Protein AF-A0A2V7CPP9-F1 (afdb_monomer)

Radius of gyration: 25.52 Å; Cα contacts (8 Å, |Δi|>4): 67; chains: 1; bounding box: 48×36×64 Å

Structure (mmCIF, N/CA/C/O backbone):
data_AF-A0A2V7CPP9-F1
#
_entry.id   AF-A0A2V7CPP9-F1
#
loop_
_atom_site.group_PDB
_atom_site.id
_atom_site.type_symbol
_atom_site.label_atom_id
_atom_site.label_alt_id
_atom_site.label_comp_id
_atom_site.label_asym_id
_atom_site.label_entity_id
_atom_site.label_seq_id
_atom_site.pdbx_PDB_ins_code
_atom_site.Cartn_x
_atom_site.Cartn_y
_atom_site.Cartn_z
_atom_site.occupancy
_atom_site.B_iso_or_equiv
_atom_site.auth_seq_id
_atom_site.auth_comp_id
_atom_site.auth_asym_id
_atom_site.auth_atom_id
_atom_site.pdbx_PDB_model_num
ATOM 1 N N . MET A 1 1 ? -5.254 1.821 -7.215 1.00 55.53 1 MET A N 1
ATOM 2 C CA . MET A 1 1 ? -4.792 2.541 -6.018 1.00 55.53 1 MET A CA 1
ATOM 3 C C . MET A 1 1 ? -4.956 1.559 -4.890 1.00 55.53 1 MET A C 1
ATOM 5 O O . MET A 1 1 ? -5.975 0.869 -4.890 1.00 55.53 1 MET A O 1
ATOM 9 N N . VAL A 1 2 ? -3.942 1.391 -4.050 1.00 66.94 2 VAL A N 1
ATOM 10 C CA . VAL A 1 2 ? -4.064 0.469 -2.924 1.00 66.94 2 VAL A CA 1
ATOM 11 C C . VAL A 1 2 ? -4.830 1.153 -1.797 1.00 66.94 2 VAL A C 1
ATOM 13 O O . VAL A 1 2 ? -4.797 2.371 -1.667 1.00 66.94 2 VAL A O 1
ATOM 16 N N . ARG A 1 3 ? -5.591 0.355 -1.049 1.00 79.81 3 ARG A N 1
ATOM 17 C CA . ARG A 1 3 ? -6.446 0.815 0.037 1.00 79.81 3 ARG A CA 1
ATOM 18 C C . ARG A 1 3 ? -5.613 1.433 1.162 1.00 79.81 3 ARG A C 1
ATOM 20 O O . ARG A 1 3 ? -4.718 0.776 1.690 1.00 79.81 3 ARG A O 1
ATOM 27 N N . THR A 1 4 ? -5.962 2.645 1.565 1.00 86.94 4 THR A N 1
ATOM 28 C CA . THR A 1 4 ? -5.428 3.328 2.748 1.00 86.94 4 THR A CA 1
ATOM 29 C C . THR A 1 4 ? -5.969 2.712 4.042 1.00 86.94 4 THR A C 1
ATOM 31 O O . THR A 1 4 ? -7.006 2.043 4.060 1.00 86.94 4 THR A O 1
ATOM 34 N N . GLY A 1 5 ? -5.312 2.990 5.172 1.00 87.56 5 GLY A N 1
ATOM 35 C CA . GLY A 1 5 ? -5.827 2.598 6.489 1.00 87.56 5 GLY A CA 1
ATOM 36 C C . GLY A 1 5 ? -7.221 3.171 6.789 1.00 87.56 5 GLY A C 1
ATOM 37 O O . GLY A 1 5 ? -8.062 2.479 7.360 1.00 87.56 5 GLY A O 1
ATOM 38 N N . ALA A 1 6 ? -7.504 4.401 6.348 1.00 89.88 6 ALA A N 1
ATOM 39 C CA . ALA A 1 6 ? -8.818 5.026 6.503 1.00 89.88 6 ALA A CA 1
ATOM 40 C C . ALA A 1 6 ? -9.900 4.298 5.687 1.00 89.88 6 ALA A C 1
ATOM 42 O O . ALA A 1 6 ? -10.962 3.973 6.215 1.00 89.88 6 ALA A O 1
ATOM 43 N N . GLU A 1 7 ? -9.609 3.961 4.428 1.00 90.00 7 GLU A N 1
ATOM 44 C CA . GLU A 1 7 ? -10.520 3.186 3.577 1.00 90.00 7 GLU A CA 1
ATOM 45 C C . GLU A 1 7 ? -10.711 1.750 4.080 1.00 90.00 7 GLU A C 1
ATOM 47 O O . GLU A 1 7 ? -11.777 1.163 3.881 1.00 90.00 7 GLU A O 1
ATOM 52 N N . TYR A 1 8 ? -9.693 1.161 4.717 1.00 92.38 8 TYR A N 1
ATOM 53 C CA . TYR A 1 8 ? -9.827 -0.124 5.399 1.00 92.38 8 TYR A CA 1
ATOM 54 C C . TYR A 1 8 ? -10.804 -0.020 6.568 1.00 92.38 8 TYR A C 1
ATOM 56 O O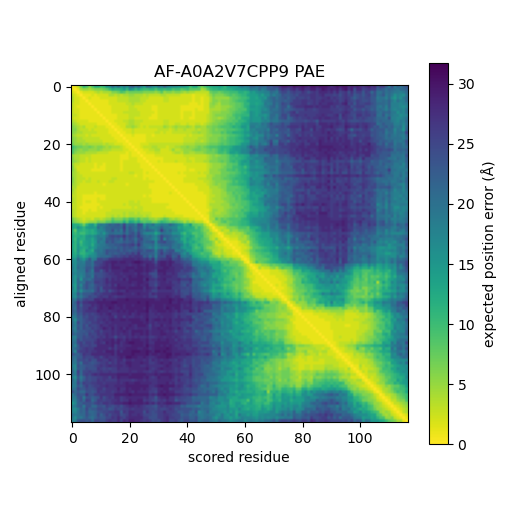 . TYR A 1 8 ? -11.742 -0.812 6.627 1.00 92.38 8 TYR A O 1
ATOM 64 N N . ARG A 1 9 ? -10.620 0.972 7.449 1.00 94.44 9 ARG A N 1
ATOM 65 C CA . ARG A 1 9 ? -11.487 1.211 8.609 1.00 94.44 9 ARG A CA 1
ATOM 66 C C . ARG A 1 9 ? -12.938 1.438 8.202 1.00 94.44 9 ARG A C 1
ATOM 68 O O . ARG A 1 9 ? -13.819 0.813 8.784 1.00 94.44 9 ARG A O 1
ATOM 75 N N . GLU A 1 10 ? -13.180 2.281 7.201 1.00 95.19 10 GLU A N 1
ATOM 76 C CA . GLU A 1 10 ? -14.541 2.576 6.742 1.00 95.19 10 GLU A CA 1
ATOM 77 C C . GLU A 1 10 ? -15.248 1.318 6.236 1.00 95.19 10 GLU A C 1
ATOM 79 O O . GLU A 1 10 ? -16.399 1.051 6.562 1.00 95.19 10 GLU A O 1
ATOM 84 N N . ALA A 1 11 ? -14.528 0.469 5.512 1.00 94.75 11 ALA A N 1
ATOM 85 C CA . ALA A 1 11 ? -15.095 -0.752 4.968 1.00 94.75 11 ALA A CA 1
ATOM 86 C C . ALA A 1 11 ? -15.367 -1.859 5.985 1.00 94.75 11 ALA A C 1
ATOM 88 O O . ALA A 1 11 ? -15.902 -2.902 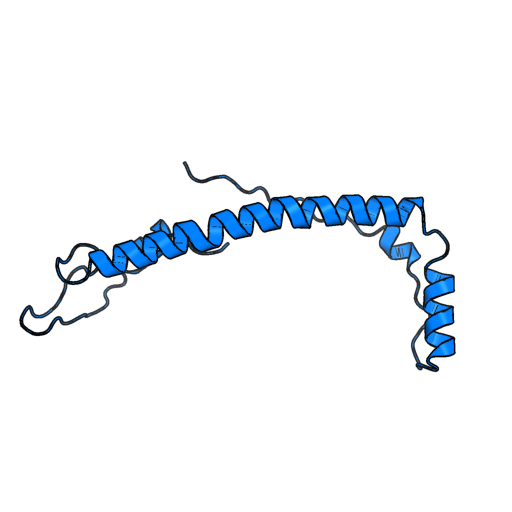5.614 1.00 94.75 11 ALA A O 1
ATOM 89 N N . LEU A 1 12 ? -14.987 -1.674 7.250 1.00 95.62 12 LEU A N 1
ATOM 90 C CA . LEU A 1 12 ? -15.429 -2.570 8.313 1.00 95.62 12 LEU A CA 1
ATOM 91 C C . LEU A 1 12 ? -16.894 -2.316 8.705 1.00 95.62 12 LEU A C 1
ATOM 93 O O . LEU A 1 12 ? -17.491 -3.173 9.353 1.00 95.62 12 LEU A O 1
ATOM 97 N N . ARG A 1 13 ? -17.486 -1.194 8.267 1.00 94.12 13 ARG A N 1
ATOM 98 C CA . ARG A 1 13 ? -18.906 -0.847 8.437 1.00 94.12 13 ARG A CA 1
ATOM 99 C C . ARG A 1 13 ? -19.764 -1.369 7.282 1.00 94.12 13 ARG A C 1
ATOM 101 O O . ARG A 1 13 ? -20.520 -0.635 6.655 1.00 94.12 13 ARG A O 1
ATOM 108 N N . ASP A 1 14 ? -19.632 -2.654 6.984 1.00 94.56 14 ASP A N 1
ATOM 109 C CA . ASP A 1 14 ? -20.315 -3.328 5.869 1.00 94.56 14 ASP A CA 1
ATOM 110 C C . ASP A 1 14 ? -21.558 -4.130 6.298 1.00 94.56 14 ASP A C 1
ATOM 112 O O . ASP A 1 14 ? -22.109 -4.899 5.513 1.00 94.56 14 ASP A O 1
ATOM 116 N N . GLY A 1 15 ? -22.005 -3.970 7.548 1.00 92.00 15 GLY A N 1
ATOM 117 C CA . GLY A 1 15 ? -23.146 -4.705 8.101 1.00 92.00 15 GLY A CA 1
ATOM 118 C C . GLY A 1 15 ? -22.830 -6.149 8.507 1.00 92.00 15 GLY A C 1
ATOM 119 O O . GLY A 1 15 ? -23.751 -6.936 8.745 1.00 92.00 15 GLY A O 1
ATOM 120 N N . ARG A 1 16 ? -21.547 -6.526 8.597 1.00 93.75 16 ARG A N 1
ATOM 121 C CA . ARG A 1 16 ? -21.136 -7.835 9.123 1.00 93.75 16 ARG A CA 1
ATOM 122 C C . ARG A 1 16 ? -21.689 -8.099 10.522 1.00 93.75 16 ARG A C 1
ATOM 124 O O . ARG A 1 16 ? -21.753 -7.221 11.374 1.00 93.75 16 ARG A O 1
ATOM 131 N N . ARG A 1 17 ? -22.006 -9.367 10.778 1.00 96.00 17 ARG A N 1
ATOM 132 C CA . ARG A 1 17 ? -22.465 -9.850 12.084 1.00 96.00 17 ARG A CA 1
ATOM 133 C C . ARG A 1 17 ? -21.319 -10.570 12.778 1.00 96.00 17 ARG A C 1
ATOM 135 O O . ARG A 1 17 ? -20.983 -11.690 12.399 1.00 96.00 17 ARG A O 1
ATOM 142 N N . VAL A 1 18 ? -20.721 -9.929 13.777 1.00 95.38 18 VAL A N 1
ATOM 143 C CA . VAL A 1 18 ? -19.588 -10.471 14.540 1.00 95.38 18 VAL A CA 1
ATOM 144 C C . VAL A 1 18 ? -20.034 -10.745 15.966 1.00 95.38 18 VAL A C 1
ATOM 146 O O . VAL A 1 18 ? -20.674 -9.901 16.573 1.00 95.38 18 VAL A O 1
ATOM 149 N N . TRP A 1 19 ? -19.706 -11.918 16.500 1.00 96.69 19 TRP A N 1
ATOM 150 C CA . TRP A 1 19 ? -20.013 -12.283 17.882 1.00 96.69 19 TRP A CA 1
ATOM 151 C C . TRP A 1 19 ? -18.725 -12.419 18.683 1.00 96.69 19 TRP A C 1
ATOM 153 O O . TRP A 1 19 ? -17.792 -13.087 18.237 1.00 96.69 19 TRP A O 1
ATOM 163 N N . VAL A 1 20 ? -18.692 -11.818 19.870 1.00 94.62 20 VAL A N 1
ATOM 164 C CA . VAL A 1 20 ? -17.609 -11.984 20.843 1.00 94.62 20 VAL A CA 1
ATOM 165 C C . VAL A 1 20 ? -18.124 -12.848 21.989 1.00 94.62 20 VAL A C 1
ATOM 167 O O . VAL A 1 20 ? -19.188 -12.596 22.560 1.00 94.62 20 VAL A O 1
ATOM 170 N N . LEU A 1 21 ? -17.388 -13.917 22.297 1.00 93.62 21 LEU A N 1
ATOM 171 C CA . LEU A 1 21 ? -17.757 -14.855 23.354 1.00 93.62 21 LEU A CA 1
ATOM 172 C C . LEU A 1 21 ? -17.864 -14.115 24.694 1.00 93.62 21 LEU A C 1
ATOM 174 O O . LEU A 1 21 ? -16.913 -13.473 25.121 1.00 93.62 21 LEU A O 1
ATOM 178 N N . GLY A 1 22 ? -19.017 -14.229 25.354 1.00 93.31 22 GLY A N 1
ATOM 179 C CA . GLY A 1 22 ? -19.282 -13.560 26.632 1.00 93.31 22 GLY A CA 1
ATOM 180 C C . GLY A 1 22 ? -19.785 -12.115 26.522 1.00 93.31 22 GLY A C 1
ATOM 181 O O . GLY A 1 22 ? -20.241 -11.580 27.525 1.00 93.31 22 GLY A O 1
ATOM 182 N N . GLU A 1 23 ? -19.777 -11.514 25.330 1.00 92.81 23 GLU A N 1
ATOM 183 C CA . GLU A 1 23 ? -20.225 -10.126 25.105 1.00 92.81 23 GLU A CA 1
ATOM 184 C C . GLU A 1 23 ? -21.405 -10.035 24.125 1.00 92.81 23 GLU A C 1
ATOM 186 O O . GLU A 1 23 ? -22.222 -9.123 24.214 1.00 92.81 23 GLU A O 1
ATOM 191 N N . GLY A 1 24 ? -21.562 -11.025 23.241 1.00 94.88 24 GLY A N 1
ATOM 192 C CA . GLY A 1 24 ? -22.686 -11.097 22.310 1.00 94.88 24 GLY A CA 1
ATOM 193 C C . GLY A 1 24 ? -22.368 -10.496 20.941 1.00 94.88 24 GLY A C 1
ATOM 194 O O . GLY A 1 24 ? -21.236 -10.578 20.463 1.00 94.88 24 GLY A O 1
ATOM 195 N N . LEU A 1 25 ? -23.396 -9.974 20.269 1.00 96.69 25 LEU A N 1
ATOM 196 C CA . LEU A 1 25 ? -23.270 -9.387 18.936 1.00 96.69 25 LEU A CA 1
ATOM 197 C C . LEU A 1 25 ? -22.570 -8.026 19.027 1.00 96.69 25 LEU A C 1
ATOM 199 O O . LEU A 1 25 ? -23.014 -7.138 19.746 1.00 96.69 25 LEU A O 1
ATOM 203 N N . VAL A 1 26 ? -21.519 -7.855 18.236 1.00 96.44 26 VAL A N 1
ATOM 204 C CA . VAL A 1 26 ? -20.805 -6.594 18.058 1.00 96.44 26 VAL A CA 1
ATOM 205 C C . VAL A 1 26 ? -21.452 -5.808 16.923 1.00 96.44 26 VAL A C 1
ATOM 207 O O . VAL A 1 26 ? -21.455 -6.262 15.778 1.00 96.44 26 VAL A O 1
ATOM 210 N N . GLU A 1 27 ? -21.969 -4.622 17.242 1.00 93.94 27 GLU A N 1
ATOM 211 C CA . GLU A 1 27 ? -22.580 -3.708 16.266 1.00 93.94 27 GLU A CA 1
ATOM 212 C C . GLU A 1 27 ? -21.533 -3.003 15.391 1.00 93.94 27 GLU A C 1
ATOM 214 O O . GLU A 1 27 ? -21.718 -2.878 14.183 1.00 93.94 27 GLU A O 1
ATOM 219 N N . ASP A 1 28 ? -20.412 -2.579 15.985 1.00 95.75 28 ASP A N 1
ATOM 220 C CA . ASP A 1 28 ? -19.318 -1.916 15.271 1.00 95.75 28 ASP A CA 1
ATOM 221 C C . ASP A 1 28 ? -17.949 -2.383 15.787 1.00 95.75 28 ASP A C 1
ATOM 223 O O . ASP A 1 28 ? -17.466 -2.002 16.858 1.00 95.75 28 ASP A O 1
ATOM 227 N N . VAL A 1 29 ? -17.283 -3.193 14.964 1.00 96.56 29 VAL A N 1
ATOM 228 C CA . VAL A 1 29 ? -15.957 -3.752 15.259 1.00 96.56 29 VAL A CA 1
ATOM 229 C C . VAL A 1 29 ? -14.851 -2.695 15.328 1.00 96.56 29 VAL A C 1
ATOM 231 O O . VAL A 1 29 ? -13.781 -2.972 15.874 1.00 96.56 29 VAL A O 1
ATOM 234 N N . THR A 1 30 ? -15.073 -1.498 14.779 1.00 96.44 30 THR A N 1
ATOM 235 C CA . THR A 1 30 ? -14.072 -0.422 14.732 1.00 96.44 30 THR A CA 1
ATOM 236 C C . THR A 1 30 ? -13.923 0.318 16.056 1.00 96.44 30 THR A C 1
ATOM 238 O O . THR A 1 30 ? -12.889 0.955 16.272 1.00 96.44 30 THR A O 1
ATOM 241 N N . VAL A 1 31 ?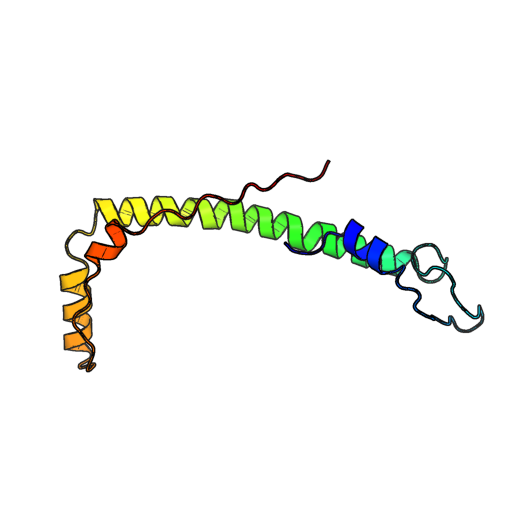 -14.920 0.213 16.940 1.00 95.75 31 VAL A N 1
ATOM 242 C CA . VAL A 1 31 ? -14.964 0.911 18.236 1.00 95.75 31 VAL A CA 1
ATOM 243 C C . VAL A 1 31 ? -15.123 -0.029 19.428 1.00 95.75 31 VAL A C 1
ATOM 245 O O . VAL A 1 31 ? -14.786 0.361 20.547 1.00 95.75 31 VAL A O 1
ATOM 248 N N . HIS A 1 32 ? -15.598 -1.257 19.209 1.00 95.88 32 HIS A N 1
ATOM 249 C CA . HIS A 1 32 ? -15.867 -2.204 20.285 1.00 95.88 32 HIS A CA 1
ATOM 250 C C . HIS A 1 32 ? -14.591 -2.553 21.085 1.00 95.88 32 HIS A C 1
ATOM 252 O O . HIS A 1 32 ? -13.559 -2.848 20.470 1.00 95.88 32 HIS A O 1
ATOM 258 N N . PRO A 1 33 ? -14.629 -2.553 22.436 1.00 96.12 33 PRO A N 1
ATOM 259 C CA . PRO A 1 33 ? -13.441 -2.718 23.283 1.00 96.12 33 PRO A CA 1
ATOM 260 C C . PRO A 1 33 ? -12.589 -3.943 22.937 1.00 96.12 33 PRO A C 1
ATOM 262 O O . PRO A 1 33 ? -11.367 -3.839 22.856 1.00 96.12 33 PRO A O 1
ATOM 265 N N . SER A 1 34 ? -13.234 -5.072 22.647 1.00 96.31 34 SER A N 1
ATOM 266 C CA . SER A 1 34 ? -12.556 -6.349 22.390 1.00 96.31 34 SER A CA 1
ATOM 267 C C . SER A 1 34 ? -12.002 -6.502 20.969 1.00 96.31 34 SER A C 1
ATOM 269 O O . SER A 1 34 ? -11.299 -7.470 20.693 1.00 96.31 34 SER A O 1
ATOM 271 N N . THR A 1 35 ? -12.289 -5.570 20.051 1.00 95.50 35 THR A N 1
ATOM 272 C CA . THR A 1 35 ? -11.866 -5.670 18.637 1.00 95.50 35 THR A CA 1
ATOM 273 C C . THR A 1 35 ? -11.095 -4.451 18.136 1.00 95.50 35 THR A C 1
ATOM 275 O O . THR A 1 35 ? -10.284 -4.583 17.216 1.00 95.50 35 THR A O 1
ATOM 278 N N . ARG A 1 36 ? -11.306 -3.270 18.733 1.00 96.50 36 ARG A N 1
ATOM 279 C CA . ARG A 1 36 ? -10.746 -1.997 18.252 1.00 96.50 36 ARG A CA 1
ATOM 280 C C . ARG A 1 36 ? -9.225 -2.005 18.123 1.00 96.50 36 ARG A C 1
ATOM 282 O O . ARG A 1 36 ? -8.711 -1.495 17.138 1.00 96.50 36 ARG A O 1
ATOM 289 N N . THR A 1 37 ? -8.516 -2.639 19.057 1.00 97.12 37 THR A N 1
ATOM 290 C CA . THR A 1 37 ? -7.047 -2.676 19.055 1.00 97.12 37 THR A CA 1
ATOM 291 C C . THR A 1 37 ? -6.522 -3.422 17.835 1.00 97.12 37 THR A C 1
ATOM 293 O O . THR A 1 37 ? -5.634 -2.940 17.144 1.00 97.12 37 THR A O 1
ATOM 296 N N . THR A 1 38 ? -7.120 -4.566 17.499 1.00 95.88 38 THR A N 1
ATOM 297 C CA . THR A 1 38 ? -6.761 -5.306 16.286 1.00 95.88 38 THR A CA 1
ATOM 298 C C . THR A 1 38 ? -7.082 -4.498 15.032 1.00 95.88 38 THR A C 1
ATOM 300 O O . THR A 1 38 ? -6.292 -4.480 14.093 1.00 95.88 38 THR A O 1
ATOM 303 N N . VAL A 1 39 ? -8.217 -3.793 15.003 1.00 96.62 39 VAL A N 1
ATOM 304 C CA . VAL A 1 39 ? -8.549 -2.898 13.884 1.00 96.62 39 VAL A CA 1
ATOM 305 C C . VAL A 1 39 ? -7.505 -1.791 13.729 1.00 96.62 39 VAL A C 1
ATOM 307 O O . VAL A 1 39 ? -7.074 -1.542 12.605 1.00 96.62 39 VAL A O 1
ATOM 310 N N . ASP A 1 40 ? -7.076 -1.165 14.826 1.00 96.00 40 ASP A N 1
ATOM 311 C CA . ASP A 1 40 ? -6.036 -0.131 14.828 1.00 96.00 40 ASP A CA 1
ATOM 312 C C . ASP A 1 40 ? -4.711 -0.641 14.246 1.00 96.00 40 ASP A C 1
ATOM 314 O O . ASP A 1 40 ? -4.122 0.033 13.399 1.00 96.00 40 ASP A O 1
ATOM 318 N N . GLU A 1 41 ? -4.296 -1.860 14.599 1.00 94.06 41 GLU A N 1
ATOM 319 C CA . GLU A 1 41 ? -3.108 -2.512 14.026 1.00 94.06 41 GLU A CA 1
ATOM 320 C C . GLU A 1 41 ? -3.217 -2.677 12.503 1.00 94.06 41 GLU A C 1
ATOM 322 O O . GLU A 1 41 ? -2.306 -2.310 11.757 1.00 94.06 41 GLU A O 1
ATOM 327 N N . TYR A 1 42 ? -4.355 -3.165 11.998 1.00 91.75 42 TYR A N 1
ATOM 328 C CA . TYR A 1 42 ? -4.554 -3.291 10.551 1.00 91.75 42 TYR A CA 1
ATOM 329 C C . TYR A 1 42 ? -4.600 -1.930 9.851 1.00 91.75 42 TYR A C 1
ATOM 331 O O . TYR A 1 42 ? -4.061 -1.791 8.753 1.00 91.75 42 TYR A O 1
ATOM 339 N N . VAL A 1 43 ? -5.205 -0.912 10.467 1.00 92.94 43 VAL A N 1
ATOM 340 C CA . VAL A 1 43 ? -5.222 0.456 9.928 1.00 92.94 43 VAL A CA 1
ATOM 341 C C . VAL A 1 43 ? -3.805 1.010 9.820 1.00 92.94 43 VAL A C 1
ATOM 343 O O . VAL A 1 43 ? -3.443 1.553 8.774 1.00 92.94 43 VAL A O 1
ATOM 346 N N . ALA A 1 44 ? -2.990 0.826 10.860 1.00 89.12 44 ALA A N 1
ATOM 347 C CA . ALA A 1 44 ? -1.584 1.206 10.849 1.00 89.12 44 ALA A CA 1
ATOM 348 C C . ALA A 1 44 ? -0.799 0.424 9.788 1.00 89.12 44 ALA A C 1
ATOM 350 O O . ALA A 1 44 ? 0.034 1.006 9.095 1.00 89.12 44 ALA A O 1
ATOM 351 N N . TRP A 1 45 ? -1.082 -0.864 9.593 1.00 83.50 45 TRP A N 1
ATOM 352 C CA . TRP A 1 45 ? -0.443 -1.677 8.557 1.00 83.50 45 TRP A CA 1
ATOM 353 C C . TRP A 1 45 ? -0.783 -1.206 7.136 1.00 83.50 45 TRP A C 1
ATOM 355 O O . TRP A 1 45 ? 0.131 -0.973 6.343 1.00 83.50 45 TRP A O 1
ATOM 365 N N . TYR A 1 46 ? -2.064 -0.982 6.824 1.00 82.88 46 TYR A N 1
ATOM 366 C CA . TYR A 1 46 ? -2.482 -0.436 5.526 1.00 82.88 46 TYR A CA 1
ATOM 367 C C . TYR A 1 46 ? -1.925 0.977 5.287 1.00 82.88 46 TYR A C 1
ATOM 369 O O . TYR A 1 46 ? -1.539 1.293 4.165 1.00 82.88 46 TYR A O 1
ATOM 377 N N . GLY A 1 47 ? -1.829 1.811 6.329 1.00 78.44 47 GLY A N 1
ATOM 378 C CA . GLY A 1 47 ? -1.230 3.147 6.233 1.00 78.44 47 GLY A CA 1
ATOM 379 C C . GLY A 1 47 ? 0.301 3.153 6.104 1.00 78.44 47 GLY A C 1
ATOM 38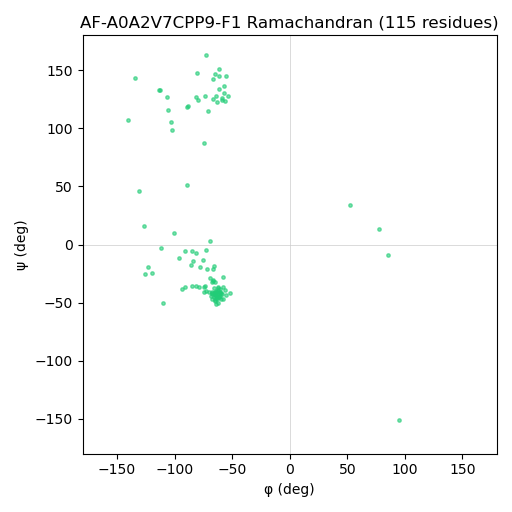0 O O . GLY A 1 47 ? 0.853 3.988 5.400 1.00 78.44 47 GLY A O 1
ATOM 381 N N . SER A 1 48 ? 1.012 2.230 6.757 1.00 70.06 48 SER A N 1
ATOM 382 C CA . SER A 1 48 ? 2.485 2.247 6.831 1.00 70.06 48 SER A CA 1
ATOM 383 C C . SER A 1 48 ? 3.179 1.406 5.758 1.00 70.06 48 SER A C 1
ATOM 385 O O . SER A 1 48 ? 4.227 1.798 5.241 1.00 70.06 48 SER A O 1
ATOM 387 N N . ALA A 1 49 ? 2.626 0.241 5.412 1.00 60.16 49 ALA A N 1
ATOM 388 C CA . ALA A 1 49 ? 3.310 -0.739 4.571 1.00 60.16 49 ALA A CA 1
ATOM 389 C C . ALA A 1 49 ? 3.137 -0.488 3.067 1.00 60.16 49 ALA A C 1
ATOM 391 O O . ALA A 1 49 ? 3.916 -1.022 2.274 1.00 60.16 49 ALA A O 1
ATOM 392 N N . LEU A 1 50 ? 2.150 0.316 2.672 1.00 57.44 50 LEU A N 1
ATOM 393 C CA . LEU A 1 50 ? 1.802 0.557 1.274 1.00 57.44 50 LEU A CA 1
ATOM 394 C C . LEU A 1 50 ? 2.156 1.968 0.810 1.00 57.44 50 LEU A C 1
ATOM 396 O O . LEU A 1 50 ? 2.923 2.077 -0.139 1.00 57.44 50 LEU A O 1
ATOM 400 N N . ASP A 1 51 ? 1.776 3.023 1.532 1.00 60.09 51 ASP A N 1
ATOM 401 C CA . ASP A 1 51 ? 2.087 4.403 1.116 1.00 60.09 51 ASP A CA 1
ATOM 402 C C . ASP A 1 51 ? 3.596 4.690 1.050 1.00 60.09 51 ASP A C 1
ATOM 404 O O . ASP A 1 51 ? 4.084 5.288 0.089 1.00 60.09 51 ASP A O 1
ATOM 408 N N . GLY A 1 52 ? 4.372 4.231 2.040 1.00 61.69 52 GLY A N 1
ATOM 409 C CA . GLY A 1 52 ? 5.821 4.456 2.081 1.00 61.69 52 GLY A CA 1
ATOM 410 C C . GLY A 1 52 ? 6.594 3.628 1.051 1.00 61.69 52 GLY A C 1
ATOM 411 O O . GLY A 1 52 ? 7.524 4.129 0.415 1.00 61.69 52 GLY A O 1
ATOM 412 N N . ARG A 1 53 ? 6.200 2.363 0.844 1.00 60.44 53 ARG A N 1
ATOM 413 C CA . ARG A 1 53 ? 6.836 1.479 -0.146 1.00 60.44 53 ARG A CA 1
ATOM 414 C C . ARG A 1 53 ? 6.435 1.842 -1.571 1.00 60.44 53 ARG A C 1
ATOM 416 O O . ARG A 1 53 ? 7.294 1.793 -2.443 1.00 60.44 53 ARG A O 1
ATOM 423 N N . GLU A 1 54 ? 5.189 2.248 -1.802 1.00 58.09 54 GLU A N 1
ATOM 424 C CA . GLU A 1 54 ? 4.707 2.731 -3.099 1.00 58.09 54 GLU A CA 1
ATOM 425 C C . GLU A 1 54 ? 5.321 4.096 -3.424 1.00 58.09 54 GLU A C 1
ATOM 427 O O . GLU A 1 54 ? 5.827 4.259 -4.524 1.00 58.09 54 GLU A O 1
ATOM 432 N N . SER A 1 55 ? 5.445 5.022 -2.465 1.00 56.84 55 SER A N 1
ATOM 433 C CA . SER A 1 55 ? 6.160 6.294 -2.675 1.00 56.84 55 SER A CA 1
ATOM 434 C C . SER A 1 55 ? 7.652 6.091 -2.954 1.00 56.84 55 SER A C 1
ATOM 436 O O . SER A 1 55 ? 8.210 6.733 -3.843 1.00 56.84 55 SER A O 1
ATOM 438 N N . ALA A 1 56 ? 8.317 5.177 -2.238 1.00 57.66 56 ALA A N 1
ATOM 439 C CA . ALA A 1 56 ? 9.718 4.845 -2.491 1.00 57.66 56 ALA A CA 1
ATOM 440 C C . ALA A 1 56 ? 9.898 4.139 -3.843 1.00 57.66 56 ALA A C 1
ATOM 442 O O . ALA A 1 56 ? 10.813 4.487 -4.592 1.00 57.66 56 ALA A O 1
ATOM 443 N N . PHE A 1 57 ? 9.010 3.202 -4.187 1.00 57.72 57 PHE A N 1
ATOM 444 C CA . PHE A 1 57 ? 8.987 2.535 -5.486 1.00 57.72 57 PHE A CA 1
ATOM 445 C C . PHE A 1 57 ? 8.700 3.530 -6.612 1.00 57.72 57 PHE A C 1
ATOM 447 O O . PHE A 1 57 ? 9.437 3.568 -7.589 1.00 57.72 57 PHE A O 1
ATOM 454 N N . GLU A 1 58 ? 7.709 4.405 -6.474 1.00 56.84 58 GLU A N 1
ATOM 455 C CA . GLU A 1 58 ? 7.412 5.433 -7.464 1.00 56.84 58 GLU A CA 1
ATOM 456 C C . GLU A 1 58 ? 8.561 6.427 -7.625 1.00 56.84 58 GLU A C 1
ATOM 458 O O . GLU A 1 58 ? 8.879 6.796 -8.754 1.00 56.84 58 GLU A O 1
ATOM 463 N N . LEU A 1 59 ? 9.207 6.843 -6.535 1.00 57.59 59 LEU A N 1
ATOM 464 C CA . LEU A 1 59 ? 10.338 7.769 -6.572 1.00 57.59 59 LEU A CA 1
ATOM 465 C C . LEU A 1 59 ? 11.582 7.129 -7.214 1.00 57.59 59 LEU A C 1
ATOM 467 O O . LEU A 1 59 ? 12.228 7.749 -8.059 1.00 57.59 59 LEU A O 1
ATOM 471 N N . HIS A 1 60 ? 11.908 5.883 -6.860 1.00 57.69 60 HIS A N 1
ATOM 472 C CA . HIS A 1 60 ? 13.161 5.234 -7.270 1.00 57.69 60 HIS A CA 1
ATOM 473 C C . HIS A 1 60 ? 13.024 4.457 -8.589 1.00 57.69 60 HIS A C 1
ATOM 475 O O . HIS A 1 60 ? 13.928 4.497 -9.427 1.00 57.69 60 HIS A O 1
ATOM 481 N N . ALA A 1 61 ? 11.884 3.808 -8.840 1.00 56.41 61 ALA A N 1
ATOM 482 C CA . ALA A 1 61 ? 11.640 3.063 -10.074 1.00 56.41 61 ALA A CA 1
ATOM 483 C C . ALA A 1 61 ? 11.258 3.983 -11.249 1.00 56.41 61 ALA A C 1
ATOM 485 O O . ALA A 1 61 ? 11.726 3.757 -12.369 1.00 56.41 61 ALA A O 1
ATOM 486 N N . ASN A 1 62 ? 10.500 5.072 -11.026 1.00 54.94 62 ASN A N 1
ATOM 487 C CA . ASN A 1 62 ? 10.140 5.993 -12.117 1.00 54.94 62 ASN A CA 1
ATOM 488 C C . ASN A 1 62 ? 11.208 7.045 -12.434 1.00 54.94 62 ASN A C 1
ATOM 490 O O . ASN A 1 62 ? 11.111 7.661 -13.486 1.00 54.94 62 ASN A O 1
ATOM 494 N N . GLY A 1 63 ? 12.221 7.268 -11.591 1.00 59.28 63 GLY A N 1
ATOM 495 C CA . GLY A 1 63 ? 13.404 8.062 -11.964 1.00 59.28 63 GLY A CA 1
ATOM 496 C C . GLY A 1 63 ? 14.422 7.243 -12.768 1.00 59.28 63 GLY A C 1
ATOM 497 O O . GLY A 1 63 ? 15.025 7.729 -13.730 1.00 59.28 63 GLY A O 1
ATOM 498 N N . GLY A 1 64 ? 14.557 5.959 -12.422 1.00 63.47 64 GLY A N 1
ATOM 499 C CA . GLY A 1 64 ? 15.446 5.018 -13.095 1.00 63.47 64 GLY A CA 1
ATOM 500 C C . GLY A 1 64 ? 15.042 4.753 -14.541 1.00 63.47 64 GLY A C 1
ATOM 501 O O . GLY A 1 64 ? 15.896 4.788 -15.421 1.00 63.47 64 GLY A O 1
ATOM 502 N N . VAL A 1 65 ? 13.751 4.557 -14.815 1.00 64.56 65 VAL A N 1
ATOM 503 C CA . VAL A 1 65 ? 13.248 4.201 -16.152 1.00 64.56 65 VAL A CA 1
ATOM 504 C C . VAL A 1 65 ? 13.466 5.306 -17.209 1.00 64.56 65 VAL A C 1
ATOM 506 O O . VAL A 1 65 ? 13.986 4.987 -18.279 1.00 64.56 65 VAL A O 1
ATOM 509 N N . PRO A 1 66 ? 13.153 6.595 -16.973 1.00 66.69 66 PRO A N 1
ATOM 510 C CA . PRO A 1 66 ? 13.455 7.686 -17.900 1.00 66.69 66 PRO A CA 1
ATOM 511 C C . PRO A 1 66 ? 14.955 7.931 -18.069 1.00 66.69 66 PRO A C 1
ATOM 513 O O . PRO A 1 66 ? 15.409 8.111 -19.196 1.00 66.69 66 PRO A O 1
ATOM 516 N N . ALA A 1 67 ? 15.745 7.886 -16.989 1.00 66.38 67 ALA A N 1
ATOM 517 C CA . ALA A 1 67 ? 17.197 8.061 -17.064 1.00 66.38 67 ALA A CA 1
ATOM 518 C C . ALA A 1 67 ? 17.879 6.897 -17.806 1.00 66.38 67 ALA A C 1
ATOM 520 O O . ALA A 1 67 ? 18.760 7.108 -18.641 1.00 66.38 67 ALA A O 1
ATOM 521 N N . TRP A 1 68 ? 17.441 5.664 -17.551 1.00 62.88 68 TRP A N 1
ATOM 522 C CA . TRP A 1 68 ? 17.865 4.461 -18.265 1.00 62.88 68 TRP A CA 1
ATOM 523 C C . TRP A 1 68 ? 17.466 4.515 -19.744 1.00 62.88 68 TRP A C 1
ATOM 525 O O . TRP A 1 68 ? 18.321 4.292 -20.600 1.00 62.88 68 TRP A O 1
ATOM 535 N N . ARG A 1 69 ? 16.230 4.923 -20.074 1.00 65.06 69 ARG A N 1
ATOM 536 C CA . ARG A 1 69 ? 15.793 5.120 -21.470 1.00 65.06 69 ARG A CA 1
ATOM 537 C C . ARG A 1 69 ? 16.556 6.248 -22.165 1.00 65.06 69 ARG A C 1
ATOM 539 O O . ARG A 1 69 ? 16.939 6.088 -23.318 1.00 65.06 69 ARG A O 1
ATOM 546 N N . GLY A 1 70 ? 16.822 7.363 -21.486 1.00 68.81 70 GLY A N 1
ATOM 547 C CA . GLY A 1 70 ? 17.637 8.462 -22.014 1.00 68.81 70 GLY A CA 1
ATOM 548 C C . GLY A 1 70 ? 19.062 8.010 -22.341 1.00 68.81 70 GLY A C 1
ATOM 549 O O . GLY A 1 70 ? 19.578 8.315 -23.417 1.00 68.81 70 GLY A O 1
ATOM 550 N N . ARG A 1 71 ? 19.665 7.195 -21.466 1.00 66.75 71 ARG A N 1
ATOM 551 C CA . ARG A 1 71 ? 20.957 6.545 -21.731 1.00 66.75 71 ARG A CA 1
ATOM 552 C C . ARG A 1 71 ? 20.877 5.559 -22.900 1.00 66.75 71 ARG A C 1
ATOM 554 O O . ARG A 1 71 ? 21.739 5.617 -23.771 1.00 66.75 71 ARG A O 1
ATOM 561 N N . MET A 1 72 ? 19.835 4.731 -22.993 1.00 64.25 72 MET A N 1
ATOM 562 C CA . MET A 1 72 ? 19.645 3.841 -24.148 1.00 64.25 72 MET A CA 1
ATOM 563 C C . MET A 1 72 ? 19.530 4.612 -25.470 1.00 64.25 72 MET A C 1
ATOM 565 O O . MET A 1 72 ? 20.168 4.248 -26.450 1.00 64.25 72 MET A O 1
ATOM 569 N N . ARG A 1 73 ? 18.801 5.733 -25.504 1.00 67.81 73 ARG A N 1
ATOM 570 C CA . ARG A 1 73 ? 18.689 6.560 -26.720 1.00 67.81 73 ARG A CA 1
ATOM 571 C C . ARG A 1 73 ? 20.002 7.233 -27.123 1.00 67.81 73 ARG A C 1
ATOM 573 O O . ARG A 1 73 ? 20.205 7.482 -28.307 1.00 67.81 73 ARG A O 1
ATOM 580 N N . ARG A 1 74 ? 20.866 7.564 -26.157 1.00 68.06 74 ARG A N 1
ATOM 581 C CA . ARG A 1 74 ? 22.132 8.278 -26.395 1.00 68.06 74 ARG A CA 1
ATOM 582 C C . ARG A 1 74 ? 23.288 7.356 -26.778 1.00 68.06 74 ARG A C 1
ATOM 584 O O . ARG A 1 74 ? 24.132 7.765 -27.565 1.00 68.06 74 ARG A O 1
ATOM 591 N N . TYR A 1 75 ? 23.345 6.151 -26.217 1.00 61.06 75 TYR A N 1
ATOM 592 C CA . TYR A 1 75 ? 24.538 5.29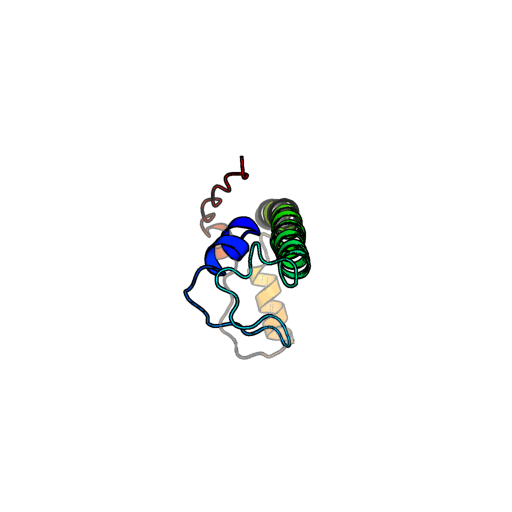8 -26.296 1.00 61.06 75 TYR A CA 1
ATOM 593 C C . TYR A 1 75 ? 24.359 4.032 -27.139 1.00 61.06 75 TYR A C 1
ATOM 595 O O . TYR A 1 75 ? 25.318 3.284 -27.302 1.00 61.06 75 TYR A O 1
ATOM 603 N N . PHE A 1 76 ? 23.164 3.772 -27.678 1.00 61.06 76 PHE A N 1
ATOM 604 C CA . PHE A 1 76 ? 22.803 2.417 -28.097 1.00 61.06 76 PHE A CA 1
ATOM 605 C C . PHE A 1 76 ? 22.206 2.307 -29.508 1.00 61.06 76 PHE A C 1
ATOM 607 O O . PHE A 1 76 ? 21.248 1.582 -29.746 1.00 61.06 76 PHE A O 1
ATOM 614 N N . ALA A 1 77 ? 22.832 2.978 -30.475 1.00 64.69 77 ALA A N 1
ATOM 615 C CA . ALA A 1 77 ? 22.402 3.020 -31.880 1.00 64.69 77 ALA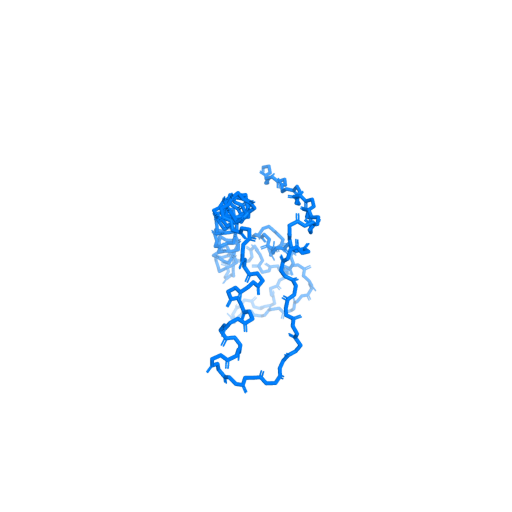 A CA 1
ATOM 616 C C . ALA A 1 77 ? 22.558 1.696 -32.673 1.00 64.69 77 ALA A C 1
ATOM 618 O O . ALA A 1 77 ? 22.336 1.675 -33.876 1.00 64.69 77 ALA A O 1
ATOM 619 N N . ARG A 1 78 ? 23.000 0.599 -32.038 1.00 73.50 78 ARG A N 1
ATOM 620 C CA . ARG A 1 78 ? 23.258 -0.702 -32.696 1.00 73.50 78 ARG A CA 1
ATOM 621 C C . ARG A 1 78 ? 22.531 -1.876 -32.031 1.00 73.50 78 ARG A C 1
ATOM 623 O O . ARG A 1 78 ? 22.883 -3.033 -32.258 1.00 73.50 78 ARG A O 1
ATOM 630 N N . TYR A 1 79 ? 21.526 -1.614 -31.192 1.00 75.56 79 TYR A N 1
ATOM 631 C CA . TYR A 1 79 ? 20.846 -2.668 -30.423 1.00 75.56 79 TYR A CA 1
ATOM 632 C C . TYR A 1 79 ? 20.152 -3.698 -31.313 1.00 75.56 79 TYR A C 1
ATOM 634 O O . TYR A 1 79 ? 20.210 -4.888 -31.012 1.00 75.56 79 TYR A O 1
ATOM 642 N N . SER A 1 80 ? 19.553 -3.266 -32.425 1.00 81.19 80 SER A N 1
ATOM 643 C CA . SER A 1 80 ? 18.960 -4.180 -33.405 1.00 81.19 80 SER A CA 1
ATOM 644 C C . SER A 1 80 ? 20.011 -5.135 -33.987 1.00 81.19 80 SER A C 1
ATOM 646 O O . SER A 1 80 ? 19.735 -6.318 -34.165 1.00 81.19 80 SER A O 1
ATOM 648 N N . GLU A 1 81 ? 21.242 -4.679 -34.234 1.00 83.25 81 GLU A N 1
ATOM 649 C CA . GLU A 1 81 ? 22.323 -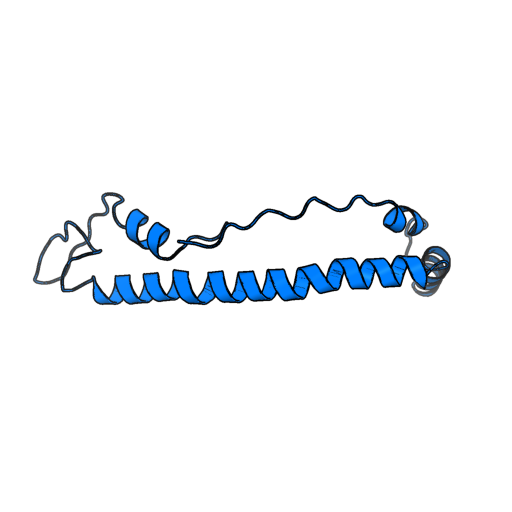5.554 -34.710 1.00 83.25 81 GLU A CA 1
ATOM 650 C C . GLU A 1 81 ? 22.747 -6.564 -33.639 1.00 83.25 81 GLU A C 1
ATOM 652 O O . GLU A 1 81 ? 22.841 -7.758 -33.931 1.00 83.25 81 GLU A O 1
ATOM 657 N N . LEU A 1 82 ? 22.949 -6.096 -32.402 1.00 84.50 82 LEU A N 1
ATOM 658 C CA . LEU A 1 82 ? 23.340 -6.933 -31.266 1.00 84.50 82 LEU A CA 1
ATOM 659 C C . LEU A 1 82 ? 22.279 -7.995 -30.950 1.00 84.50 82 LEU A C 1
ATOM 661 O O . LEU A 1 82 ? 22.602 -9.175 -30.853 1.00 84.50 82 LEU A O 1
ATOM 665 N N . ALA A 1 83 ? 21.013 -7.596 -30.828 1.00 83.31 83 ALA A N 1
ATOM 666 C CA . ALA A 1 83 ? 19.917 -8.499 -30.492 1.00 83.31 83 ALA A CA 1
ATOM 667 C C . ALA A 1 83 ? 19.738 -9.587 -31.558 1.00 83.31 83 ALA A C 1
ATOM 669 O O . ALA A 1 83 ? 19.654 -10.769 -31.231 1.00 83.31 83 ALA A O 1
ATOM 670 N N . ASN A 1 84 ? 19.774 -9.214 -32.841 1.00 90.75 84 ASN A N 1
ATOM 671 C CA . ASN A 1 84 ? 19.681 -10.187 -33.927 1.00 90.75 84 ASN A CA 1
ATOM 672 C C . ASN A 1 84 ? 20.939 -11.071 -34.032 1.00 90.75 84 ASN A C 1
ATOM 674 O O . ASN A 1 84 ? 20.836 -12.214 -34.469 1.00 90.75 84 ASN A O 1
ATOM 678 N N . ALA A 1 85 ? 22.123 -10.591 -33.631 1.00 87.19 85 ALA A N 1
ATOM 679 C CA . ALA A 1 85 ? 23.325 -11.425 -33.541 1.00 87.19 85 ALA A CA 1
ATOM 680 C C . ALA A 1 85 ? 23.218 -12.477 -32.428 1.00 87.19 85 ALA A C 1
ATOM 682 O O . ALA A 1 85 ? 23.566 -13.635 -32.654 1.00 87.19 85 ALA A O 1
ATOM 683 N N . VAL A 1 86 ? 22.675 -12.102 -31.267 1.00 88.50 86 VAL A N 1
ATOM 684 C CA . VAL A 1 86 ? 22.408 -13.036 -30.164 1.00 88.50 86 VAL A CA 1
ATOM 685 C C . VAL A 1 86 ? 21.366 -14.076 -30.575 1.00 88.50 86 VAL A C 1
ATOM 687 O O . VAL A 1 86 ? 21.613 -15.266 -30.396 1.00 88.50 86 VAL A O 1
ATOM 690 N N . LEU A 1 87 ? 20.259 -13.672 -31.206 1.00 89.00 87 LEU A N 1
ATOM 691 C CA . LEU A 1 87 ? 19.257 -14.615 -31.724 1.00 89.00 87 LEU A CA 1
ATOM 692 C C . LEU A 1 87 ? 19.869 -15.644 -32.683 1.00 89.00 87 LEU A C 1
ATOM 694 O O . LEU A 1 87 ? 19.602 -16.835 -32.543 1.00 89.00 87 LEU A O 1
ATOM 698 N N . ARG A 1 88 ? 20.754 -15.203 -33.592 1.00 88.75 88 ARG A N 1
ATOM 699 C CA . ARG A 1 88 ? 21.504 -16.109 -34.478 1.00 88.75 88 ARG A CA 1
ATOM 700 C C . ARG A 1 88 ? 22.411 -17.061 -33.701 1.00 88.75 88 ARG A C 1
ATOM 702 O O . ARG A 1 88 ? 22.439 -18.240 -34.025 1.00 88.75 88 ARG A O 1
ATOM 709 N N . SER A 1 89 ? 23.121 -16.583 -32.675 1.00 92.25 89 SER A N 1
ATOM 710 C CA . SER A 1 89 ? 23.969 -17.459 -31.848 1.00 92.25 89 SER A CA 1
ATOM 711 C C . SER A 1 89 ? 23.170 -18.503 -31.066 1.00 92.25 89 SER A C 1
ATOM 713 O O . SER A 1 89 ? 23.644 -19.617 -30.875 1.00 92.25 89 SER A O 1
ATOM 715 N N . LEU A 1 90 ? 21.946 -18.162 -30.655 1.00 93.00 90 LEU A N 1
ATOM 716 C CA . LEU A 1 90 ? 21.047 -19.058 -29.931 1.00 93.00 90 LEU A CA 1
ATOM 717 C C . LEU A 1 90 ? 20.234 -19.964 -30.867 1.00 93.00 90 LEU A C 1
ATOM 719 O O . LEU A 1 90 ? 19.529 -20.843 -30.384 1.00 93.00 90 LEU A O 1
ATOM 723 N N . SER A 1 91 ? 20.335 -19.764 -32.188 1.00 87.62 91 SER A N 1
ATOM 724 C CA . SER A 1 91 ? 19.588 -20.508 -33.215 1.00 87.62 91 SER A CA 1
ATOM 725 C C . SER A 1 91 ? 18.073 -20.533 -32.969 1.00 87.62 91 SER A C 1
ATOM 727 O O . SER A 1 91 ? 17.402 -21.522 -33.253 1.00 87.62 91 SER A O 1
ATOM 729 N N . LEU A 1 92 ? 17.532 -19.445 -32.414 1.00 87.31 92 LEU A N 1
ATOM 730 C CA . LEU A 1 92 ? 16.101 -19.310 -32.160 1.00 87.31 92 LEU A CA 1
ATOM 731 C C . LEU A 1 92 ? 15.396 -18.883 -33.446 1.00 87.31 92 LEU A C 1
ATOM 733 O O . LEU A 1 92 ? 15.765 -17.869 -34.042 1.00 87.31 92 LEU A O 1
ATOM 737 N N . ASP A 1 93 ? 14.366 -19.629 -33.843 1.00 86.44 93 ASP A N 1
ATOM 738 C CA . ASP A 1 93 ? 13.494 -19.249 -34.953 1.00 86.44 93 ASP A CA 1
ATOM 739 C C . ASP A 1 93 ? 12.562 -18.118 -34.502 1.00 86.44 93 ASP A C 1
ATOM 741 O O . ASP A 1 93 ? 11.487 -18.332 -33.941 1.00 86.44 93 ASP A O 1
ATOM 745 N N . MET A 1 94 ? 13.057 -16.891 -34.641 1.00 88.19 94 MET A N 1
ATOM 746 C CA . MET A 1 94 ? 12.388 -15.667 -34.227 1.00 88.19 94 MET A CA 1
ATOM 747 C C . MET A 1 94 ? 12.486 -14.621 -35.338 1.00 88.19 94 MET A C 1
ATOM 749 O O . MET A 1 94 ? 13.532 -14.493 -35.98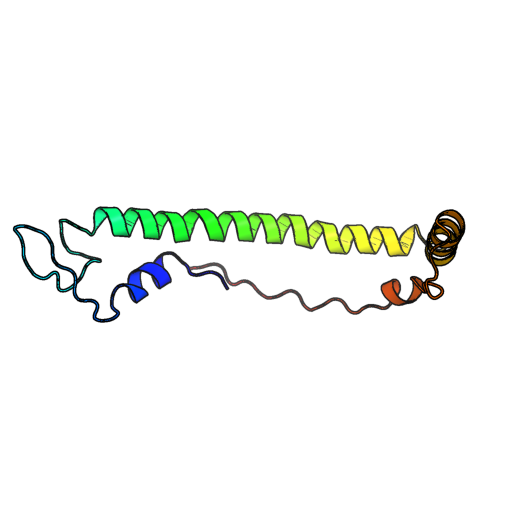5 1.00 88.19 94 MET A O 1
ATOM 753 N N . PRO A 1 95 ? 11.433 -13.812 -35.539 1.00 88.94 95 PRO A N 1
ATOM 754 C CA . PRO A 1 95 ? 11.477 -12.717 -36.493 1.00 88.94 95 PRO A CA 1
ATOM 755 C C . PRO A 1 95 ? 12.556 -11.699 -36.107 1.00 88.94 95 PRO A C 1
ATOM 757 O O . PRO A 1 95 ? 12.861 -11.494 -34.928 1.00 88.94 95 PRO A O 1
ATOM 760 N N . LYS A 1 96 ? 13.115 -11.023 -37.118 1.00 87.19 96 LYS A N 1
ATOM 761 C CA . LYS A 1 96 ? 14.119 -9.973 -36.918 1.00 87.19 96 LYS A CA 1
ATOM 762 C C . LYS A 1 96 ? 13.562 -8.893 -35.988 1.00 87.19 96 LYS A C 1
ATOM 764 O O . LYS A 1 96 ? 12.536 -8.283 -36.283 1.00 87.19 96 LYS A O 1
ATOM 769 N N . LEU A 1 97 ? 14.271 -8.627 -34.896 1.00 83.06 97 LEU A N 1
ATOM 770 C CA . LEU A 1 97 ? 13.884 -7.606 -33.930 1.00 83.06 97 LEU A CA 1
ATOM 771 C C . LEU A 1 97 ? 14.282 -6.218 -34.441 1.00 83.06 97 LEU A C 1
ATOM 773 O O . LEU A 1 97 ? 15.462 -5.978 -34.723 1.00 83.06 97 LEU A O 1
ATOM 777 N N . ASP A 1 98 ? 13.306 -5.313 -34.529 1.00 83.44 98 ASP A N 1
ATOM 778 C CA . ASP A 1 98 ? 13.523 -3.879 -34.730 1.00 83.44 98 ASP A CA 1
ATOM 779 C C . ASP A 1 98 ? 13.350 -3.124 -33.406 1.00 83.44 98 ASP A C 1
ATOM 781 O O . ASP A 1 98 ? 12.240 -2.818 -32.963 1.00 83.44 98 ASP A O 1
ATOM 785 N N . LEU A 1 99 ? 14.482 -2.828 -32.770 1.00 77.94 99 LEU A N 1
ATOM 786 C CA . LEU A 1 99 ? 14.532 -2.132 -31.489 1.00 77.94 99 LEU A CA 1
ATOM 787 C C . LEU A 1 99 ? 14.638 -0.607 -31.646 1.00 77.94 99 LEU A C 1
ATOM 789 O O . LEU A 1 99 ? 14.540 0.101 -30.643 1.00 77.94 99 LEU A O 1
ATOM 793 N N . GLU A 1 100 ? 14.779 -0.078 -32.869 1.00 75.19 100 GLU A N 1
ATOM 794 C CA . GLU A 1 100 ? 14.818 1.374 -33.103 1.00 75.19 100 GLU A CA 1
ATOM 795 C C . GLU A 1 100 ? 13.460 2.017 -32.799 1.00 75.19 100 GLU A C 1
ATOM 797 O O . GLU A 1 100 ? 13.387 3.119 -32.256 1.00 75.19 100 GLU A O 1
ATOM 802 N N . SER A 1 101 ? 12.367 1.291 -33.036 1.00 71.12 101 SER A N 1
ATOM 803 C CA . SER A 1 101 ? 11.003 1.720 -32.704 1.00 71.12 101 SER A CA 1
ATOM 804 C C . SER A 1 101 ? 10.800 2.031 -31.208 1.00 71.12 101 SER A C 1
ATOM 806 O O . SER A 1 101 ? 10.024 2.923 -30.851 1.00 71.12 101 SER A O 1
ATOM 808 N N . LEU A 1 102 ? 11.567 1.398 -30.310 1.00 68.06 102 LEU A N 1
ATOM 809 C CA . LEU A 1 102 ? 11.530 1.666 -28.864 1.00 68.06 102 LEU A CA 1
ATOM 810 C C . LEU A 1 102 ? 12.041 3.073 -28.517 1.00 68.06 102 LEU A C 1
ATOM 812 O O . LEU A 1 102 ? 11.682 3.637 -27.475 1.00 68.06 102 LEU A O 1
ATOM 816 N N . ARG A 1 103 ? 12.832 3.685 -29.407 1.00 65.88 103 ARG A N 1
ATOM 817 C CA . ARG A 1 103 ? 13.207 5.101 -29.325 1.00 65.88 103 ARG A CA 1
ATOM 818 C C . ARG A 1 103 ? 12.039 6.030 -29.650 1.00 65.88 103 ARG A C 1
ATOM 820 O O . ARG A 1 103 ? 12.083 7.183 -29.243 1.00 65.88 103 ARG A O 1
ATOM 827 N N . ALA A 1 104 ? 11.004 5.586 -30.347 1.00 69.06 104 ALA A N 1
ATOM 828 C CA . ALA A 1 104 ? 9.839 6.415 -30.660 1.00 69.06 104 ALA A CA 1
ATOM 829 C C . ALA A 1 104 ? 8.676 6.213 -29.673 1.00 69.06 104 ALA A C 1
ATOM 831 O O . ALA A 1 104 ? 7.750 7.019 -29.661 1.00 69.06 104 ALA A O 1
ATOM 832 N N . ALA A 1 105 ? 8.735 5.179 -28.824 1.00 67.50 105 ALA A N 1
ATOM 833 C CA . ALA A 1 105 ? 7.664 4.853 -27.888 1.00 67.50 105 ALA A CA 1
ATOM 834 C C . ALA A 1 105 ? 7.279 6.066 -27.005 1.00 67.50 105 ALA A C 1
ATOM 836 O O . ALA A 1 105 ? 8.169 6.675 -26.388 1.00 67.50 105 ALA A O 1
ATOM 837 N N . PRO A 1 106 ? 5.980 6.427 -26.943 1.00 63.03 106 PRO A N 1
ATOM 838 C CA . PRO A 1 106 ? 5.515 7.583 -26.191 1.00 63.03 106 PRO A CA 1
ATOM 839 C C . PRO A 1 106 ? 5.705 7.369 -24.688 1.00 63.03 106 PRO A C 1
ATOM 841 O O . PRO A 1 106 ? 5.519 6.271 -24.159 1.00 63.03 106 PRO A O 1
ATOM 844 N N . LEU A 1 107 ? 6.075 8.441 -23.986 1.00 61.22 107 LEU A N 1
ATOM 845 C CA . LEU A 1 107 ? 6.075 8.453 -22.528 1.00 61.22 107 LEU A CA 1
ATOM 846 C C . LEU A 1 107 ? 4.619 8.456 -22.068 1.00 61.22 107 LEU A C 1
ATOM 848 O O . LEU A 1 107 ? 3.896 9.419 -22.318 1.00 61.22 107 LEU A O 1
ATOM 852 N N . ALA A 1 108 ? 4.192 7.384 -21.401 1.00 64.25 108 ALA A N 1
ATOM 853 C CA . ALA A 1 108 ? 2.918 7.401 -20.702 1.00 64.25 108 ALA A CA 1
ATOM 854 C C . ALA A 1 108 ? 2.939 8.571 -19.697 1.00 64.25 108 ALA A C 1
ATOM 856 O O . ALA A 1 108 ? 3.930 8.715 -18.968 1.00 64.25 108 ALA A O 1
ATOM 857 N N . PRO A 1 109 ? 1.907 9.432 -19.676 1.00 58.75 109 PRO A N 1
ATOM 858 C CA . PRO A 1 109 ? 1.869 10.560 -18.760 1.00 58.75 109 PRO A CA 1
ATOM 859 C C . PRO A 1 109 ? 2.001 10.066 -17.320 1.00 58.75 109 PRO A C 1
ATOM 861 O O . PRO A 1 109 ? 1.403 9.060 -16.929 1.00 58.75 109 PRO A O 1
ATOM 864 N N . ARG A 1 110 ? 2.819 10.772 -16.532 1.00 57.84 110 ARG A N 1
ATOM 865 C CA . ARG A 1 110 ? 3.000 10.464 -15.114 1.00 57.84 110 ARG A CA 1
ATOM 866 C C . ARG A 1 110 ? 1.637 10.570 -14.437 1.00 57.84 110 ARG A C 1
ATOM 868 O O . ARG A 1 110 ? 0.980 11.604 -14.542 1.00 57.84 110 ARG A O 1
ATOM 875 N N . ARG A 1 111 ? 1.218 9.512 -13.742 1.00 56.22 111 ARG A N 1
ATOM 876 C CA . ARG A 1 111 ? 0.004 9.558 -12.931 1.00 56.22 111 ARG A CA 1
ATOM 877 C C . ARG A 1 111 ? 0.220 10.590 -11.813 1.00 56.22 111 ARG A C 1
ATOM 879 O O . ARG A 1 111 ? 1.198 10.459 -11.076 1.00 56.22 111 ARG A O 1
ATOM 886 N N . PRO A 1 112 ? -0.620 11.629 -11.694 1.00 54.94 112 PRO A N 1
ATOM 887 C CA . PRO A 1 112 ? -0.549 12.530 -10.555 1.00 54.94 112 PRO A CA 1
ATOM 888 C C . PRO A 1 112 ? -0.943 11.758 -9.292 1.00 54.94 112 PRO A C 1
ATOM 890 O O . PRO A 1 112 ? -2.007 11.141 -9.244 1.00 54.94 112 PRO A O 1
ATOM 893 N N . VAL A 1 113 ? -0.063 11.777 -8.292 1.00 51.25 113 VAL A N 1
ATOM 894 C CA . VAL A 1 113 ? -0.325 11.242 -6.952 1.00 51.25 113 VAL A CA 1
ATOM 895 C C . VAL A 1 113 ? -0.527 12.432 -6.029 1.00 51.25 113 VAL A C 1
ATOM 897 O O . VAL A 1 113 ? 0.374 13.257 -5.872 1.00 51.25 113 VAL A O 1
ATOM 900 N N . THR 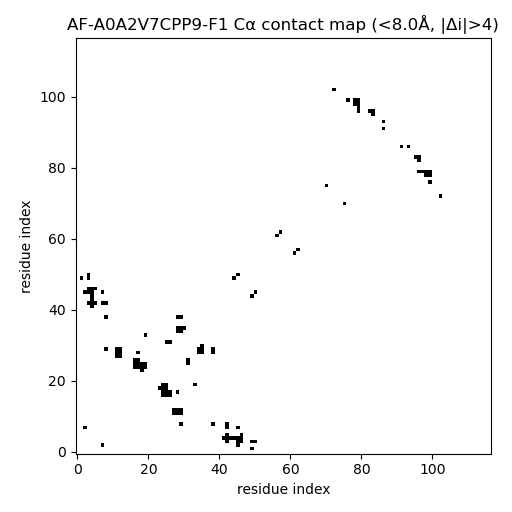A 1 114 ? -1.732 12.560 -5.481 1.00 59.34 114 THR A N 1
ATOM 901 C CA . THR A 1 114 ? -2.049 13.571 -4.471 1.00 59.34 114 THR A CA 1
ATOM 902 C C . THR A 1 114 ? -1.725 12.981 -3.100 1.00 59.34 114 THR A C 1
ATOM 904 O O . THR A 1 114 ? -2.313 11.954 -2.760 1.00 59.34 114 THR A O 1
ATOM 907 N N . PRO A 1 115 ? -0.802 13.575 -2.321 1.00 46.16 115 PRO A N 1
ATOM 908 C CA . PRO A 1 115 ? -0.537 13.104 -0.970 1.00 46.16 115 PRO A CA 1
ATOM 909 C C . PRO A 1 115 ? -1.771 13.314 -0.072 1.00 46.16 115 PRO A C 1
ATOM 911 O O . PRO A 1 115 ? -2.508 14.287 -0.277 1.00 46.16 115 PRO A O 1
ATOM 914 N N . PRO A 1 116 ? -2.015 12.419 0.902 1.00 59.94 116 PRO A N 1
ATOM 915 C CA . PRO A 1 116 ? -3.097 12.586 1.868 1.00 59.94 116 PRO A CA 1
ATOM 916 C C . PRO A 1 116 ? -2.894 13.863 2.707 1.00 59.94 116 PRO A C 1
ATOM 918 O O . PRO A 1 116 ? -1.757 14.253 2.979 1.00 59.94 116 PRO A O 1
ATOM 921 N N . ARG A 1 117 ? -4.005 14.532 3.052 1.00 52.66 117 ARG A N 1
ATOM 922 C CA . ARG A 1 117 ? -4.041 15.726 3.919 1.00 52.66 117 ARG A CA 1
ATOM 923 C C . ARG A 1 117 ? -3.856 15.372 5.386 1.00 52.66 117 ARG A C 1
ATOM 925 O O . ARG A 1 117 ? -4.379 14.310 5.785 1.00 52.66 117 ARG A O 1
#

Mean predicted aligned error: 15.39 Å

Nearest PDB structures (foldseek):
  2yyk-assembly1_A  TM=8.129E-01  e=3.805E-02  Thermus thermophilus HB8
  2yyi-assembly1_A  TM=7.915E-01  e=4.910E-02  Thermus thermophilus HB8
  2yyj-assembly1_A  TM=7.913E-01  e=5.233E-02  Thermus thermophilus HB8
  2yyg-assembly1_A  TM=8.050E-01  e=1.055E-01  Thermus thermophilus HB8
  2yyl-assembly1_A  TM=7.923E-01  e=1.198E-01  Thermus thermophilus HB8

Secondary structure (DSSP, 8-state):
-PPPHHHHHHTT-S---EEETTTEEES-TTT-TTTHHHHHHHHHHHHHHTHHHHHHHHHHHHHHHHHHHHHHHHH-TTHHHHHHHHHHHHT---PPP--GGGGT---PPPPP-PPP-

Solvent-accessible surface area (backbone atoms only — not comparable to full-atom values): 7260 Å² total; per-residue (Å²): 133,82,70,42,17,66,60,52,58,58,61,65,74,69,79,65,87,46,73,44,92,96,74,42,76,44,88,49,58,75,72,36,86,94,37,20,66,61,46,51,53,51,26,50,45,33,47,55,66,43,57,56,51,49,51,49,44,52,57,55,54,60,51,46,52,56,54,51,49,53,48,47,72,71,74,46,95,53,52,35,59,52,53,45,49,50,39,59,75,68,68,55,98,65,80,84,57,73,54,69,60,66,74,68,59,78,80,76,78,80,80,86,79,80,79,86,130

Sequence (117 aa):
MVRTGAEYREALRDGRRVWVLGEGLVEDVTVHPSTRTTVDEYVAWYGSALDGRESAFELHANGGVPAWRGRMRRYFARYSELANAVLRSLSLDMPKLDLESLRAAPLAPRRPVTPPR

Foldseek 3Di:
DQDALVNLQVVQQVQDWDADVPPGTDNHLCPDPVRVVVSVVVNCCRHPVPPVVVVVCCVPVVVCVVVVLVCCVVPPPCVLVVVVVVCVVVVDPDPRDDCVVVNVDDDDDDDDDDDDD

pLDDT: mean 78.19, std 15.45, range [46.16, 97.12]